Protein AF-A0A255QK86-F1 (afdb_monomer_lite)

Radius of gyration: 22.58 Å; chains: 1; bounding box: 48×20×56 Å

Foldseek 3Di:
DDDDDDPVVLVVLCVVVVHPPVVVVVVVVVVCVVPVVNVVVVVDDDDDPVSVVVVVVVVVVQVVCVVVVVDDDPVVVVVVVCVVVVHDPDD

pLDDT: mean 79.73, std 8.73, range [45.53, 90.62]

Structure (mmCIF, N/CA/C/O backbone):
data_AF-A0A255QK86-F1
#
_entry.id   AF-A0A255QK86-F1
#
loop_
_atom_site.group_PDB
_atom_site.id
_atom_site.type_symbol
_atom_site.label_atom_id
_atom_site.label_alt_id
_atom_site.label_comp_id
_atom_site.label_asym_id
_atom_site.label_entity_id
_atom_site.label_seq_id
_atom_site.pdbx_PDB_ins_code
_atom_site.Cartn_x
_atom_site.Cartn_y
_atom_site.Cartn_z
_atom_site.occupancy
_atom_site.B_iso_or_equiv
_atom_site.auth_seq_id
_atom_site.auth_comp_id
_atom_site.auth_asym_id
_atom_site.auth_atom_id
_atom_site.pdbx_PDB_model_num
ATOM 1 N N . MET A 1 1 ? -2.770 1.422 -28.562 1.00 45.53 1 MET A N 1
ATOM 2 C CA . MET A 1 1 ? -2.459 2.445 -27.544 1.00 45.53 1 MET A CA 1
ATOM 3 C C . MET A 1 1 ? -1.041 2.911 -27.827 1.00 45.53 1 MET A C 1
ATOM 5 O O . MET A 1 1 ? -0.157 2.073 -27.769 1.00 45.53 1 MET A O 1
ATOM 9 N N . ASN A 1 2 ? -0.834 4.161 -28.253 1.00 49.00 2 ASN A N 1
ATOM 10 C CA . ASN A 1 2 ? 0.510 4.711 -28.470 1.00 49.00 2 ASN A CA 1
ATOM 11 C C . ASN A 1 2 ? 0.829 5.596 -27.268 1.00 49.00 2 ASN A C 1
ATOM 13 O O . ASN A 1 2 ? 0.171 6.616 -27.079 1.00 49.00 2 ASN A O 1
ATOM 17 N N . ILE A 1 3 ? 1.772 5.167 -26.432 1.00 60.31 3 ILE A N 1
ATOM 18 C CA . ILE A 1 3 ? 2.333 6.005 -25.374 1.00 60.31 3 ILE A CA 1
ATOM 19 C C . ILE A 1 3 ? 3.613 6.598 -25.950 1.00 60.31 3 ILE A C 1
ATOM 21 O O . ILE A 1 3 ? 4.529 5.856 -26.299 1.00 60.31 3 ILE A O 1
ATOM 25 N N . GLU A 1 4 ? 3.673 7.920 -26.069 1.00 63.41 4 GLU A N 1
AT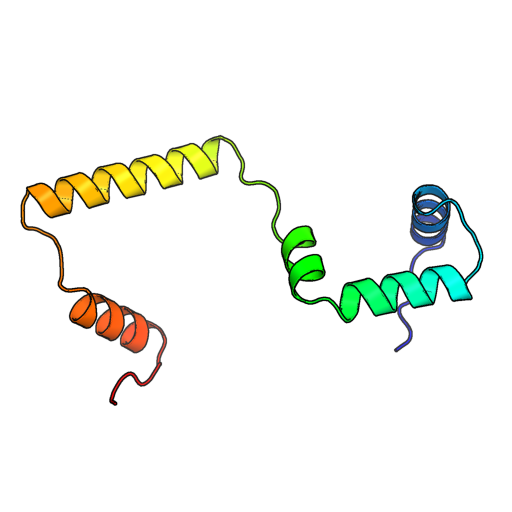OM 26 C CA . GLU A 1 4 ? 4.928 8.602 -26.368 1.00 63.41 4 GLU A CA 1
ATOM 27 C C . GLU A 1 4 ? 5.756 8.671 -25.085 1.00 63.41 4 GLU A C 1
ATOM 29 O O . GLU A 1 4 ? 5.363 9.300 -24.103 1.00 63.41 4 GLU A O 1
ATOM 34 N N . ILE A 1 5 ? 6.890 7.975 -25.082 1.00 75.06 5 ILE A N 1
ATOM 35 C CA . ILE A 1 5 ? 7.838 7.958 -23.971 1.00 75.06 5 ILE A CA 1
ATOM 36 C C . ILE A 1 5 ? 9.096 8.694 -24.430 1.00 75.06 5 ILE A C 1
ATOM 38 O O . ILE A 1 5 ? 9.527 8.534 -25.570 1.00 75.06 5 ILE A O 1
ATOM 42 N N . SER A 1 6 ? 9.696 9.505 -23.555 1.00 82.69 6 SER A N 1
ATOM 43 C CA . SER A 1 6 ? 10.940 10.206 -23.886 1.00 82.69 6 SER A CA 1
ATOM 44 C C . SER A 1 6 ? 12.077 9.228 -24.227 1.00 82.69 6 SER A C 1
ATOM 46 O O . SER A 1 6 ? 12.176 8.142 -23.645 1.00 82.69 6 SER A O 1
ATOM 48 N N . ASP A 1 7 ? 12.995 9.635 -25.107 1.00 82.31 7 ASP A N 1
ATOM 49 C CA . ASP A 1 7 ? 14.183 8.839 -25.463 1.00 82.31 7 ASP A CA 1
ATOM 50 C C . ASP A 1 7 ? 15.037 8.480 -24.236 1.00 82.31 7 ASP A C 1
ATOM 52 O O . ASP A 1 7 ? 15.635 7.405 -24.163 1.00 82.31 7 ASP A O 1
ATOM 56 N N . GLN A 1 8 ? 15.082 9.372 -23.242 1.00 81.69 8 GLN A N 1
ATOM 57 C CA . GLN A 1 8 ? 15.807 9.147 -21.995 1.00 81.69 8 GLN A CA 1
ATOM 58 C C . GLN A 1 8 ? 15.170 8.025 -21.169 1.00 81.69 8 GLN A C 1
ATOM 60 O O . GLN A 1 8 ? 15.876 7.151 -20.670 1.00 81.69 8 GLN A O 1
ATOM 65 N N . SER A 1 9 ? 13.844 8.026 -21.045 1.00 78.19 9 SER A N 1
ATOM 66 C CA . SER A 1 9 ? 13.101 6.974 -20.350 1.00 78.19 9 SER A CA 1
ATOM 67 C C . SER A 1 9 ? 13.236 5.630 -21.065 1.00 78.19 9 SER A C 1
ATOM 69 O O . SER A 1 9 ? 13.455 4.620 -20.403 1.00 78.19 9 SER A O 1
ATOM 71 N N . THR A 1 10 ? 13.191 5.624 -22.400 1.00 80.56 10 THR A N 1
ATOM 72 C CA . THR A 1 10 ? 13.379 4.412 -23.213 1.00 80.56 10 THR A CA 1
ATOM 73 C C . THR A 1 10 ? 14.742 3.779 -22.942 1.00 80.56 10 THR A C 1
ATOM 75 O O . THR A 1 10 ? 14.813 2.614 -22.561 1.00 80.56 10 THR A O 1
ATOM 78 N N . ARG A 1 11 ? 15.822 4.570 -22.989 1.00 81.81 11 ARG A N 1
ATOM 79 C CA . ARG A 1 11 ? 17.177 4.085 -22.671 1.00 81.81 11 ARG A CA 1
ATOM 80 C C . ARG A 1 11 ? 17.314 3.588 -21.233 1.00 81.81 11 ARG A C 1
ATOM 82 O O . ARG A 1 11 ? 18.040 2.628 -20.982 1.00 81.81 11 ARG A O 1
ATOM 89 N N . SER A 1 12 ? 16.643 4.231 -20.277 1.00 79.06 12 SER A N 1
ATOM 90 C CA . SER A 1 12 ? 16.625 3.770 -18.884 1.00 79.06 12 SER A CA 1
ATOM 91 C C . SER A 1 12 ? 15.920 2.420 -18.738 1.00 79.06 12 SER A C 1
ATOM 93 O O . SER A 1 12 ? 16.421 1.558 -18.018 1.00 79.06 12 SER A O 1
ATOM 95 N N . ILE A 1 13 ? 14.806 2.215 -19.446 1.00 81.75 13 ILE A N 1
ATOM 96 C CA . ILE A 1 13 ? 14.067 0.947 -19.467 1.00 81.75 13 ILE A CA 1
ATOM 97 C C . ILE A 1 13 ? 14.915 -0.150 -20.117 1.00 81.75 13 ILE A C 1
ATOM 99 O O . ILE A 1 13 ? 15.101 -1.204 -19.518 1.00 81.75 13 ILE A O 1
ATOM 103 N N . GLU A 1 14 ? 15.496 0.109 -21.289 1.00 84.50 14 GLU A N 1
ATOM 104 C CA . GLU A 1 14 ? 16.377 -0.839 -21.986 1.00 84.50 14 GLU A CA 1
ATOM 105 C C . GLU A 1 14 ? 17.562 -1.264 -21.110 1.00 84.50 14 GLU A C 1
ATOM 107 O O . GLU A 1 14 ? 17.897 -2.447 -21.014 1.00 84.50 14 GLU A O 1
ATOM 112 N N . LYS A 1 15 ? 18.170 -0.302 -20.405 1.00 85.62 15 LYS A N 1
ATOM 113 C CA . LYS A 1 15 ? 19.271 -0.560 -19.473 1.00 85.62 15 LYS A CA 1
ATOM 114 C C . LYS A 1 15 ? 18.830 -1.382 -18.260 1.00 85.62 15 LYS A C 1
ATOM 116 O O . LYS A 1 15 ? 19.582 -2.252 -17.832 1.00 85.62 15 LYS A O 1
ATOM 121 N N . ALA A 1 16 ? 17.651 -1.107 -17.704 1.00 80.88 16 ALA A N 1
ATOM 122 C CA . ALA A 1 16 ? 17.115 -1.839 -16.557 1.00 80.88 16 ALA A CA 1
ATOM 123 C C . ALA A 1 16 ? 16.707 -3.275 -16.924 1.00 80.88 16 ALA A C 1
ATOM 125 O O . ALA A 1 16 ? 16.942 -4.199 -16.151 1.00 80.88 16 ALA A O 1
ATOM 126 N N . LEU A 1 17 ? 16.137 -3.466 -18.116 1.00 83.50 17 LEU A N 1
ATOM 127 C CA . LEU A 1 17 ? 15.719 -4.773 -18.626 1.00 83.50 17 LEU A CA 1
ATOM 128 C C . LEU A 1 17 ? 16.880 -5.579 -19.230 1.00 83.50 17 LEU A C 1
ATOM 130 O O . LEU A 1 17 ? 16.745 -6.783 -19.437 1.00 83.50 17 LEU A O 1
ATOM 134 N N . GLY A 1 18 ? 18.011 -4.931 -19.527 1.00 87.06 18 GLY A N 1
ATOM 135 C CA . GLY A 1 18 ? 19.178 -5.562 -20.144 1.00 87.06 18 GLY A CA 1
ATOM 136 C C . GLY A 1 18 ? 18.952 -5.980 -21.601 1.00 87.06 18 GLY A C 1
ATOM 137 O O . GLY A 1 18 ? 19.681 -6.827 -22.113 1.00 87.06 18 GLY A O 1
ATOM 138 N N . THR A 1 19 ? 17.942 -5.416 -22.267 1.00 85.44 19 THR A N 1
ATOM 139 C CA . THR A 1 19 ? 17.587 -5.727 -23.655 1.00 85.44 19 THR A CA 1
ATOM 140 C C . THR A 1 19 ? 17.050 -4.494 -24.372 1.00 85.44 19 THR A C 1
ATOM 142 O O . THR A 1 19 ? 16.414 -3.639 -23.761 1.00 85.44 19 THR A O 1
ATOM 145 N N . THR A 1 20 ? 17.290 -4.428 -25.680 1.00 87.25 20 THR A N 1
ATOM 146 C CA . THR A 1 20 ? 16.711 -3.435 -26.597 1.00 87.25 20 THR A CA 1
ATOM 147 C C . THR A 1 20 ? 15.699 -4.065 -27.557 1.00 87.25 20 THR A C 1
ATOM 149 O O . THR A 1 20 ? 15.210 -3.387 -28.456 1.00 87.25 20 THR A O 1
ATOM 152 N N . ASP A 1 21 ? 15.391 -5.362 -27.405 1.00 88.12 21 ASP A N 1
ATOM 153 C CA . ASP A 1 21 ? 14.419 -6.062 -28.250 1.00 88.12 21 ASP A CA 1
ATOM 154 C C . ASP A 1 21 ? 12.990 -5.585 -27.923 1.00 88.12 21 ASP A C 1
ATOM 156 O O . ASP A 1 21 ? 12.471 -5.904 -26.843 1.00 88.12 21 ASP A O 1
ATOM 160 N N . PRO A 1 22 ? 12.313 -4.875 -28.848 1.00 80.75 22 PRO A N 1
ATOM 161 C CA . PRO A 1 22 ? 10.977 -4.344 -28.607 1.00 80.75 22 PRO A CA 1
ATOM 162 C C . PRO A 1 22 ? 9.948 -5.438 -28.310 1.00 80.75 22 PRO A C 1
ATOM 164 O O . PRO A 1 22 ? 9.040 -5.219 -27.514 1.00 80.75 22 PRO A O 1
ATOM 167 N N . VAL A 1 23 ? 10.095 -6.632 -28.896 1.00 83.75 23 VAL A N 1
ATOM 168 C CA . VAL A 1 23 ? 9.157 -7.748 -28.693 1.00 83.75 23 VAL A CA 1
ATOM 169 C C . VAL A 1 23 ? 9.253 -8.275 -27.264 1.00 83.75 23 VAL A C 1
ATOM 171 O O . VAL A 1 23 ? 8.235 -8.593 -26.646 1.00 83.75 23 VAL A O 1
ATOM 174 N N . VAL A 1 24 ? 10.467 -8.354 -26.719 1.00 82.81 24 VAL A N 1
ATOM 175 C CA . VAL A 1 24 ? 10.696 -8.784 -25.332 1.00 82.81 24 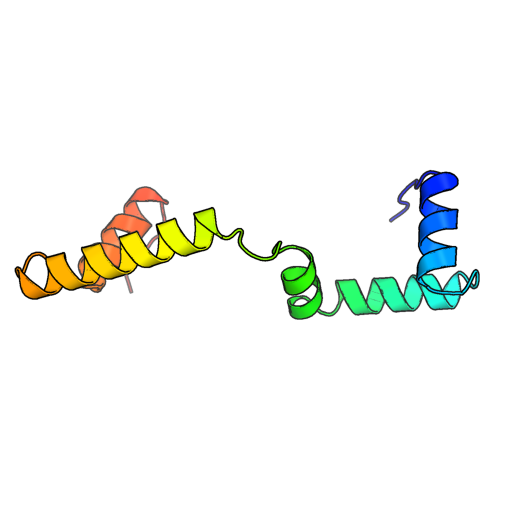VAL A CA 1
ATOM 176 C C . VAL A 1 24 ? 10.157 -7.742 -24.357 1.00 82.81 24 VAL A C 1
ATOM 178 O O . VAL A 1 24 ? 9.459 -8.101 -23.408 1.00 82.81 24 VAL A O 1
ATOM 181 N N . ILE A 1 25 ? 10.423 -6.462 -24.622 1.00 81.25 25 ILE A N 1
ATOM 182 C CA . ILE A 1 25 ? 9.930 -5.346 -23.810 1.00 81.25 25 ILE A CA 1
ATOM 183 C C . ILE A 1 25 ? 8.395 -5.335 -23.799 1.00 81.25 25 ILE A C 1
ATOM 185 O O . ILE A 1 25 ? 7.795 -5.329 -22.724 1.00 81.25 25 ILE A O 1
ATOM 189 N N . SER A 1 26 ? 7.740 -5.425 -24.962 1.00 81.88 26 SER A N 1
ATOM 190 C CA . SER A 1 26 ? 6.275 -5.475 -25.048 1.00 81.88 26 SER A CA 1
ATOM 191 C C . SER A 1 26 ? 5.682 -6.663 -24.291 1.00 81.88 26 SER A C 1
ATOM 193 O O . SER A 1 26 ? 4.735 -6.473 -23.535 1.00 81.88 26 SER A O 1
ATOM 195 N N . ARG A 1 27 ? 6.267 -7.864 -24.401 1.00 82.19 27 ARG A N 1
ATOM 196 C CA . ARG A 1 27 ? 5.797 -9.047 -23.653 1.00 82.19 27 ARG A CA 1
ATOM 197 C C . ARG A 1 27 ? 5.933 -8.894 -22.138 1.00 82.19 27 ARG A C 1
ATOM 199 O O . ARG A 1 27 ? 5.093 -9.402 -21.399 1.00 82.19 27 ARG A O 1
ATOM 206 N N . LEU A 1 28 ? 6.985 -8.225 -21.663 1.00 78.38 28 LEU A N 1
ATOM 207 C CA . LEU A 1 28 ? 7.156 -7.930 -20.239 1.00 78.38 28 LEU A CA 1
ATOM 208 C C . LEU A 1 28 ? 6.076 -6.967 -19.743 1.00 78.38 28 LEU A C 1
ATOM 210 O O . LEU A 1 28 ? 5.459 -7.236 -18.715 1.00 78.38 28 LEU A O 1
ATOM 214 N N . PHE A 1 29 ? 5.800 -5.900 -20.494 1.00 78.81 29 PHE A N 1
ATOM 215 C CA . PHE A 1 29 ? 4.712 -4.978 -20.166 1.00 78.81 29 PHE A CA 1
ATOM 216 C C . PHE A 1 29 ? 3.344 -5.660 -20.210 1.00 78.81 29 PHE A C 1
ATOM 218 O O . PHE A 1 29 ? 2.562 -5.490 -19.282 1.00 78.81 29 PHE A O 1
ATOM 225 N N . GLU A 1 30 ? 3.066 -6.476 -21.227 1.00 81.31 30 GLU A N 1
ATOM 226 C CA . GLU A 1 30 ? 1.827 -7.259 -21.302 1.00 81.31 30 GLU A CA 1
ATOM 227 C C . GLU A 1 30 ? 1.671 -8.175 -20.090 1.00 81.31 30 GLU A C 1
ATOM 229 O O . GLU A 1 30 ? 0.596 -8.222 -19.500 1.00 81.31 30 GLU A O 1
ATOM 234 N N . ARG A 1 31 ? 2.752 -8.841 -19.663 1.00 78.94 31 ARG A N 1
ATOM 235 C CA . ARG A 1 31 ? 2.737 -9.684 -18.466 1.00 78.94 31 ARG A CA 1
ATOM 236 C C . ARG A 1 31 ? 2.447 -8.879 -17.199 1.00 78.94 31 ARG A C 1
ATOM 238 O O . ARG A 1 31 ? 1.597 -9.298 -16.422 1.00 78.94 31 ARG A O 1
ATOM 245 N N . ILE A 1 32 ? 3.114 -7.740 -17.010 1.00 75.44 32 ILE A N 1
ATOM 246 C CA . ILE A 1 32 ? 2.921 -6.862 -15.844 1.00 75.44 32 ILE A CA 1
ATOM 247 C C . ILE A 1 32 ? 1.495 -6.301 -15.805 1.00 75.44 32 ILE A C 1
ATOM 249 O O . ILE A 1 32 ? 0.882 -6.264 -14.747 1.00 75.44 32 ILE A O 1
ATOM 253 N N . VAL A 1 33 ? 0.944 -5.905 -16.954 1.00 76.12 33 VAL A N 1
ATOM 254 C CA . VAL A 1 33 ? -0.427 -5.380 -17.047 1.00 76.12 33 VAL A CA 1
ATOM 255 C C . VAL A 1 33 ? -1.472 -6.488 -16.881 1.00 76.12 33 VAL A C 1
ATOM 257 O O . VAL A 1 33 ? -2.548 -6.235 -16.348 1.00 76.12 33 VAL A O 1
ATOM 260 N N . SER A 1 34 ? -1.172 -7.714 -17.319 1.00 79.38 34 SER A N 1
ATOM 261 C CA . SER A 1 34 ? -2.067 -8.868 -17.152 1.00 79.38 34 SER A CA 1
ATOM 262 C C . SER A 1 34 ? -2.098 -9.426 -15.728 1.00 79.38 34 SER A C 1
ATOM 264 O O . SER A 1 34 ? -3.028 -10.150 -15.378 1.00 79.38 34 SER A O 1
ATOM 266 N N . ASP A 1 35 ? -1.088 -9.103 -14.920 1.00 80.75 35 ASP A N 1
ATOM 267 C CA . ASP A 1 35 ? -0.954 -9.549 -13.539 1.00 80.75 35 ASP A CA 1
ATOM 268 C C . ASP A 1 35 ? -1.290 -8.389 -12.596 1.00 80.75 35 ASP A C 1
ATOM 270 O O . ASP A 1 35 ? -0.438 -7.606 -12.178 1.00 80.75 35 ASP A O 1
ATOM 274 N N . GLU A 1 36 ? -2.581 -8.260 -12.294 1.00 70.06 36 GLU A N 1
ATOM 275 C CA . GLU A 1 36 ? -3.110 -7.183 -11.456 1.00 70.06 36 GLU A CA 1
ATOM 276 C C . GLU A 1 36 ? -2.485 -7.176 -10.051 1.00 70.06 36 GLU A C 1
ATOM 278 O O . GLU A 1 36 ? -2.253 -6.104 -9.493 1.00 70.06 36 GLU A O 1
ATOM 283 N N . GLN A 1 37 ? -2.142 -8.346 -9.497 1.00 70.44 37 GLN A N 1
ATOM 284 C CA . GLN A 1 37 ? -1.462 -8.442 -8.201 1.00 70.44 37 GLN A CA 1
ATOM 285 C C . GLN A 1 37 ? -0.039 -7.891 -8.271 1.00 70.44 37 GLN A C 1
ATOM 287 O O . GLN A 1 37 ? 0.378 -7.141 -7.387 1.00 70.44 37 GLN A O 1
ATOM 292 N N . LEU A 1 38 ? 0.694 -8.225 -9.332 1.00 70.88 38 LEU A N 1
ATOM 293 C CA . LEU A 1 38 ? 2.028 -7.687 -9.563 1.00 70.88 38 LEU A CA 1
ATOM 294 C C . LEU A 1 38 ? 1.979 -6.165 -9.755 1.00 70.88 38 LEU A C 1
ATOM 296 O O . LEU A 1 38 ? 2.763 -5.442 -9.141 1.00 70.88 38 LEU A O 1
ATOM 300 N N . LEU A 1 39 ? 1.024 -5.664 -10.540 1.00 69.31 39 LEU A N 1
ATOM 301 C CA . LEU A 1 39 ? 0.832 -4.229 -10.751 1.00 69.31 39 LEU A CA 1
ATOM 302 C C . LEU A 1 39 ? 0.518 -3.503 -9.435 1.00 69.31 39 LEU A C 1
ATOM 304 O O . LEU A 1 39 ? 1.120 -2.472 -9.146 1.00 69.31 39 LEU A O 1
ATOM 308 N N . GLN A 1 40 ? -0.365 -4.067 -8.606 1.00 68.56 40 GLN A N 1
ATOM 309 C CA . GLN A 1 40 ? -0.663 -3.533 -7.275 1.00 68.56 40 GLN A CA 1
ATOM 310 C C . GLN A 1 40 ? 0.574 -3.536 -6.371 1.00 68.56 40 GLN A C 1
ATOM 312 O O . GLN A 1 40 ? 0.823 -2.540 -5.701 1.00 68.56 40 GLN A O 1
ATOM 317 N N . SER A 1 41 ? 1.392 -4.592 -6.401 1.00 69.25 41 SER A N 1
ATOM 318 C CA . SER A 1 41 ? 2.631 -4.645 -5.610 1.00 69.25 41 SER A CA 1
ATOM 319 C C . SER A 1 41 ? 3.673 -3.602 -6.026 1.00 69.25 41 SER A C 1
ATOM 321 O O . SER A 1 41 ? 4.471 -3.188 -5.197 1.00 69.25 41 SER A O 1
ATOM 323 N N . TYR A 1 42 ? 3.653 -3.149 -7.285 1.00 67.12 42 TYR A N 1
ATOM 324 C CA . TYR A 1 42 ? 4.515 -2.063 -7.762 1.00 67.12 42 TYR A CA 1
ATOM 325 C C . TYR A 1 42 ? 3.939 -0.664 -7.509 1.00 67.12 42 TYR A C 1
ATOM 327 O O . TYR A 1 42 ? 4.691 0.307 -7.519 1.00 67.12 42 TYR A O 1
ATOM 335 N N . LEU A 1 43 ? 2.619 -0.547 -7.338 1.00 66.31 43 LEU A N 1
ATOM 336 C CA . LEU A 1 43 ? 1.938 0.723 -7.061 1.00 66.31 43 LEU A CA 1
ATOM 337 C C . LEU A 1 43 ? 1.903 1.067 -5.570 1.00 66.31 43 LEU A C 1
ATOM 339 O O . LEU A 1 43 ? 1.731 2.233 -5.223 1.00 66.31 43 LEU A O 1
ATOM 343 N N . VAL A 1 44 ? 2.029 0.068 -4.698 1.00 68.88 44 VAL A N 1
ATOM 344 C CA . VAL A 1 44 ? 2.129 0.272 -3.254 1.00 68.88 44 VAL A CA 1
ATOM 345 C C . VAL A 1 44 ? 3.599 0.503 -2.923 1.00 68.88 44 VAL A C 1
ATOM 347 O O . VAL A 1 44 ? 4.403 -0.423 -2.972 1.00 68.88 44 VAL A O 1
ATOM 350 N N . GLU A 1 45 ? 3.952 1.752 -2.625 1.00 69.44 45 GLU A N 1
ATOM 351 C CA . GLU A 1 45 ? 5.246 2.067 -2.019 1.00 69.44 45 GLU A CA 1
ATOM 352 C C . GLU A 1 45 ? 5.368 1.327 -0.680 1.00 69.44 45 GLU A C 1
ATOM 354 O O . GLU A 1 45 ? 4.378 1.177 0.045 1.00 69.44 45 GLU A O 1
ATOM 359 N N . ASP A 1 46 ? 6.574 0.852 -0.352 1.00 77.19 46 ASP A N 1
ATOM 360 C CA . ASP A 1 46 ? 6.829 0.307 0.979 1.00 77.19 46 ASP A CA 1
ATOM 361 C C . ASP A 1 46 ? 6.458 1.378 2.019 1.00 77.19 46 ASP A C 1
ATOM 363 O O . ASP A 1 46 ? 6.901 2.525 1.892 1.00 77.19 46 ASP A O 1
ATOM 367 N N . PRO A 1 47 ? 5.648 1.041 3.040 1.00 76.12 47 PRO A N 1
ATOM 368 C CA . PRO A 1 47 ? 5.219 2.019 4.023 1.00 76.12 47 PRO A CA 1
ATOM 369 C C . PRO A 1 47 ? 6.437 2.572 4.760 1.00 76.12 47 PRO A C 1
ATOM 371 O O . PRO A 1 47 ? 7.329 1.833 5.187 1.00 76.12 47 PRO A O 1
ATOM 374 N N . THR A 1 48 ? 6.460 3.884 4.939 1.00 85.44 48 THR A N 1
ATOM 375 C CA . THR A 1 48 ? 7.504 4.559 5.706 1.00 85.44 48 THR A CA 1
ATOM 376 C C . THR A 1 48 ? 7.429 4.180 7.189 1.00 85.44 48 THR A C 1
ATOM 378 O O . THR A 1 48 ? 6.371 3.820 7.715 1.00 85.44 48 THR A O 1
ATOM 381 N N . ASP A 1 49 ? 8.545 4.320 7.912 1.00 86.44 49 ASP A N 1
ATOM 382 C CA . ASP A 1 49 ? 8.588 4.093 9.365 1.00 86.44 49 ASP A CA 1
ATOM 383 C C . ASP A 1 49 ? 7.536 4.920 10.123 1.00 86.44 49 ASP A C 1
ATOM 385 O O . ASP A 1 49 ? 6.988 4.471 11.132 1.00 86.44 49 ASP A O 1
ATOM 389 N N . ASP A 1 50 ? 7.251 6.134 9.650 1.00 86.56 50 ASP A N 1
ATOM 390 C CA . ASP A 1 50 ? 6.268 7.019 10.268 1.00 86.56 50 ASP A CA 1
ATOM 391 C C . ASP A 1 50 ? 4.829 6.540 10.005 1.00 86.56 50 ASP A C 1
ATOM 393 O O . ASP A 1 50 ? 4.015 6.534 10.934 1.00 86.56 50 ASP A O 1
ATOM 397 N N . GLU A 1 51 ? 4.525 6.050 8.797 1.00 77.06 51 GLU A N 1
ATOM 398 C CA . GLU A 1 51 ? 3.233 5.422 8.474 1.00 77.06 51 GLU A CA 1
ATOM 399 C C . GLU A 1 51 ? 3.011 4.138 9.279 1.00 77.06 51 GLU A C 1
ATOM 401 O O . GLU A 1 51 ? 1.917 3.916 9.810 1.00 77.06 51 GLU A O 1
ATOM 406 N N . LEU A 1 52 ? 4.059 3.326 9.455 1.00 84.50 52 LEU A N 1
ATOM 407 C CA . LEU A 1 52 ? 4.014 2.133 10.301 1.00 84.50 52 LEU A CA 1
ATOM 408 C C . LEU A 1 52 ? 3.752 2.492 11.768 1.00 84.50 52 LEU A C 1
ATOM 410 O O . LEU A 1 52 ? 2.870 1.902 12.395 1.00 84.50 52 LEU A O 1
ATOM 414 N N . ARG A 1 53 ? 4.457 3.489 12.323 1.00 89.38 53 ARG A N 1
ATOM 415 C CA . ARG A 1 53 ? 4.215 3.958 13.702 1.00 89.38 53 ARG A CA 1
ATOM 416 C C . ARG A 1 53 ? 2.800 4.497 13.881 1.00 89.38 53 ARG A C 1
ATOM 418 O O . ARG A 1 53 ? 2.172 4.217 14.902 1.00 89.38 53 ARG A O 1
ATOM 425 N N . GLN A 1 54 ? 2.291 5.255 12.912 1.00 88.31 54 GLN A N 1
ATOM 426 C CA . GLN A 1 54 ? 0.926 5.772 12.959 1.00 88.31 54 GLN A CA 1
ATOM 427 C C . GLN A 1 54 ? -0.102 4.636 12.914 1.00 88.31 54 GLN A C 1
ATOM 429 O O . GLN A 1 54 ? -1.059 4.653 13.690 1.00 88.31 54 GLN A O 1
ATOM 434 N N . SER A 1 55 ? 0.111 3.640 12.052 1.00 86.88 55 SER A N 1
ATOM 435 C CA . SER A 1 55 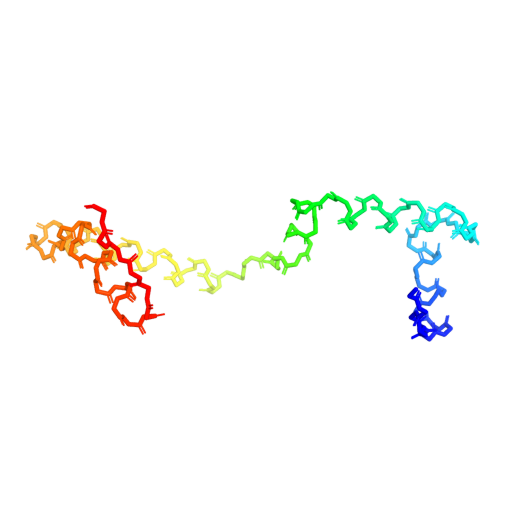? -0.747 2.458 11.951 1.00 86.88 55 SER A CA 1
ATOM 436 C C . SER A 1 55 ? -0.769 1.662 13.261 1.00 86.88 55 SER A C 1
ATOM 438 O O . SER A 1 55 ? -1.844 1.368 13.784 1.00 86.88 55 SER A O 1
ATOM 440 N N . LEU A 1 56 ? 0.400 1.412 13.863 1.00 89.75 56 LEU A N 1
ATOM 441 C CA . LEU A 1 56 ? 0.505 0.745 15.166 1.00 89.75 56 LEU A CA 1
ATOM 442 C C . LEU A 1 56 ? -0.230 1.522 16.265 1.00 89.75 56 LEU A C 1
ATOM 444 O O . LEU A 1 56 ? -1.039 0.943 16.985 1.00 89.75 56 LEU A O 1
ATOM 448 N N . ALA A 1 57 ? -0.051 2.843 16.332 1.00 90.44 57 ALA A N 1
ATOM 449 C CA . ALA A 1 57 ? -0.750 3.679 17.307 1.00 90.44 57 ALA A CA 1
ATOM 450 C C . ALA A 1 57 ? -2.283 3.663 17.127 1.00 90.44 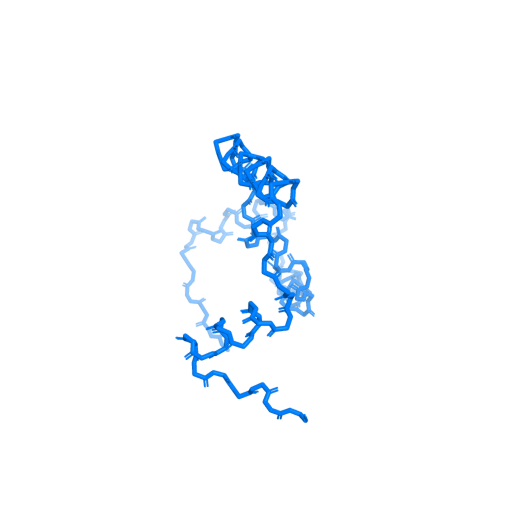57 ALA A C 1
ATOM 452 O O . ALA A 1 57 ? -3.026 3.813 18.101 1.00 90.44 57 ALA A O 1
ATOM 453 N N . MET A 1 58 ? -2.777 3.493 15.895 1.00 88.94 58 MET A N 1
ATOM 454 C CA . MET A 1 58 ? -4.208 3.307 15.632 1.00 88.94 58 MET A CA 1
ATOM 455 C C . MET A 1 58 ? -4.705 1.948 16.136 1.00 88.94 58 MET A C 1
ATOM 457 O O . MET A 1 58 ? -5.775 1.890 16.741 1.00 88.94 58 MET A O 1
ATOM 461 N N . CYS A 1 59 ? -3.932 0.880 15.932 1.00 87.19 59 CYS A N 1
ATOM 462 C CA . CYS A 1 59 ? -4.251 -0.456 16.438 1.00 87.19 59 CYS A CA 1
ATOM 463 C C . CYS A 1 59 ? -4.267 -0.503 17.973 1.00 87.19 59 CYS A C 1
ATOM 465 O O . CYS A 1 59 ? -5.202 -1.056 18.557 1.00 87.19 59 CYS A O 1
ATOM 467 N N . ASP A 1 60 ? -3.284 0.122 18.623 1.00 90.62 60 ASP A N 1
ATOM 468 C CA . ASP A 1 60 ? -3.203 0.194 20.086 1.00 90.62 60 ASP A CA 1
ATOM 469 C C . ASP A 1 60 ? -4.407 0.944 20.665 1.00 90.62 60 ASP A C 1
ATOM 471 O O . ASP A 1 60 ? -5.066 0.467 21.589 1.00 90.62 60 ASP A O 1
ATOM 475 N N . ARG A 1 61 ? -4.764 2.087 20.062 1.00 89.19 61 ARG A N 1
ATOM 476 C CA . ARG A 1 61 ? -5.954 2.849 20.457 1.00 89.19 61 ARG A CA 1
ATOM 477 C C . ARG A 1 61 ? -7.235 2.041 20.270 1.00 89.19 61 ARG A C 1
ATOM 479 O O . ARG A 1 61 ? -8.078 2.045 21.160 1.00 89.19 61 ARG A O 1
ATOM 486 N N . GLY A 1 62 ? -7.374 1.346 19.142 1.00 85.19 62 GLY A N 1
ATOM 487 C CA . GLY A 1 62 ? -8.527 0.485 18.882 1.00 85.19 62 GLY A CA 1
ATOM 488 C C . GLY A 1 62 ? -8.652 -0.631 19.920 1.00 85.19 62 GLY A C 1
ATOM 489 O O . GLY A 1 62 ? -9.740 -0.868 20.438 1.00 85.19 62 GLY A O 1
ATOM 490 N N . SER A 1 63 ? -7.531 -1.257 20.283 1.00 87.00 63 SER A N 1
ATOM 491 C CA . SER A 1 63 ? -7.483 -2.294 21.321 1.00 87.00 63 SER A CA 1
ATOM 492 C C . SER A 1 63 ? -7.919 -1.745 22.680 1.00 87.00 63 SER A C 1
ATOM 494 O O . SER A 1 63 ? -8.771 -2.336 23.341 1.00 87.00 63 SER A O 1
ATOM 496 N N . GLN A 1 64 ? -7.423 -0.564 23.055 1.00 88.75 64 GLN A N 1
ATOM 497 C CA . GLN A 1 64 ? -7.814 0.099 24.297 1.00 88.75 64 GLN A CA 1
ATOM 498 C C . GLN A 1 64 ? -9.305 0.485 24.308 1.00 88.75 64 GLN A C 1
ATOM 500 O O . GLN A 1 64 ? -10.001 0.260 25.295 1.00 88.75 64 GLN A O 1
ATOM 505 N N . GLU A 1 65 ? -9.836 1.021 23.206 1.00 86.25 65 GLU A N 1
ATOM 506 C CA . GLU A 1 65 ? -11.265 1.339 23.082 1.00 86.25 65 GLU A CA 1
ATOM 507 C C . GLU A 1 65 ? -12.146 0.083 23.185 1.00 86.25 65 GLU A C 1
ATOM 509 O O . GLU A 1 65 ? -13.247 0.146 23.740 1.00 86.25 65 GLU A O 1
ATOM 514 N N . MET A 1 66 ? -11.665 -1.068 22.702 1.00 84.75 66 MET A N 1
ATOM 515 C CA . MET A 1 66 ? -12.349 -2.349 22.883 1.00 84.75 66 MET A CA 1
ATOM 516 C C . MET A 1 66 ? -12.362 -2.805 24.343 1.00 84.75 66 MET A C 1
ATOM 518 O O . MET A 1 66 ? -13.422 -3.193 24.837 1.00 84.75 66 MET A O 1
ATOM 522 N N . GLU A 1 67 ? -11.228 -2.724 25.041 1.00 86.69 67 GLU A N 1
ATOM 523 C CA . GLU A 1 67 ? -11.128 -3.059 26.470 1.00 86.69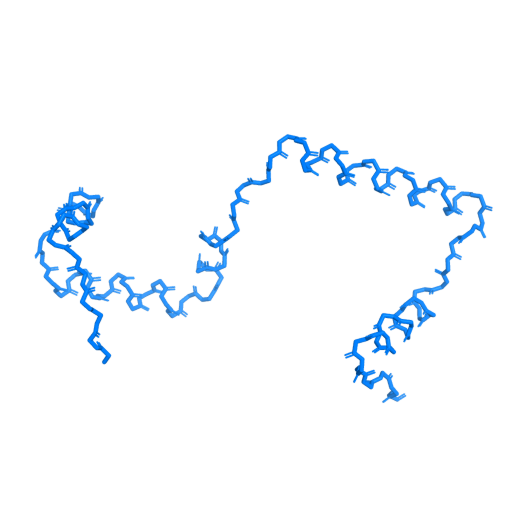 67 GLU A CA 1
ATOM 524 C C . GLU A 1 67 ? -12.014 -2.156 27.341 1.00 86.69 67 GLU A C 1
ATOM 526 O O . GLU A 1 67 ? -12.644 -2.620 28.291 1.00 86.69 67 GLU A O 1
ATOM 531 N N . GLU A 1 68 ? -12.138 -0.879 26.977 1.00 89.62 68 GLU A N 1
ATOM 532 C CA . GLU A 1 68 ? -13.014 0.095 27.637 1.00 89.62 68 GLU A CA 1
ATOM 533 C C . GLU A 1 68 ? -14.506 -0.081 27.281 1.00 89.62 68 GLU A C 1
ATOM 535 O O . GLU A 1 68 ? -15.349 0.695 27.741 1.00 89.62 68 GLU A O 1
ATOM 540 N N . GLY A 1 69 ? -14.856 -1.075 26.455 1.00 84.25 69 GLY A N 1
ATOM 541 C CA . GLY A 1 69 ? -16.232 -1.351 26.032 1.00 84.25 69 GLY A CA 1
ATOM 542 C C . GLY A 1 69 ? -16.810 -0.311 25.066 1.00 84.25 69 GLY A C 1
ATOM 543 O O . GLY A 1 69 ? -18.024 -0.262 24.870 1.00 84.25 69 GLY A O 1
ATOM 544 N N . LYS A 1 70 ? -15.961 0.525 24.457 1.00 82.06 70 LYS A N 1
ATOM 545 C CA . LYS A 1 70 ? -16.339 1.546 23.463 1.00 82.06 70 LYS A CA 1
ATOM 546 C C . LYS A 1 70 ? -16.375 0.998 22.033 1.00 82.06 70 LYS A C 1
ATOM 548 O O . LYS A 1 70 ? -16.695 1.743 21.105 1.00 82.06 70 LYS A O 1
ATOM 553 N N . ALA A 1 71 ? -16.069 -0.289 21.851 1.00 79.94 71 ALA A N 1
ATOM 554 C CA . ALA A 1 71 ? -16.155 -0.969 20.567 1.00 79.94 71 ALA A CA 1
ATOM 555 C C . ALA A 1 71 ? -17.565 -0.860 19.979 1.00 79.94 71 ALA A C 1
ATOM 557 O O . ALA A 1 71 ? -18.546 -1.273 20.599 1.00 79.94 71 ALA A O 1
ATOM 558 N N . GLN A 1 72 ? -17.666 -0.349 18.755 1.00 78.81 72 GLN A N 1
ATOM 559 C CA . GLN A 1 72 ? -18.905 -0.458 17.993 1.00 78.81 72 GLN A CA 1
ATOM 560 C C . GLN A 1 72 ? -19.003 -1.845 17.350 1.00 78.81 72 GLN A C 1
ATOM 562 O O . GLN A 1 72 ? -17.994 -2.364 16.864 1.00 78.81 72 GLN A O 1
ATOM 567 N N . PRO A 1 73 ? -20.206 -2.441 17.292 1.00 81.94 73 PRO A N 1
ATOM 568 C CA . PRO A 1 73 ? -20.441 -3.635 16.493 1.00 81.94 73 PRO A CA 1
ATOM 569 C C . PRO A 1 73 ? -20.017 -3.411 15.037 1.00 81.94 73 PRO A C 1
ATOM 571 O O . PRO A 1 73 ? -20.311 -2.367 14.448 1.00 81.94 73 PRO A O 1
ATOM 574 N N . ALA A 1 74 ? -19.357 -4.407 14.441 1.00 78.88 74 ALA A N 1
ATOM 575 C CA . ALA A 1 74 ? -18.850 -4.326 13.070 1.00 78.88 74 ALA A CA 1
ATOM 576 C C . ALA A 1 74 ? -19.952 -3.962 12.058 1.00 78.88 74 ALA A C 1
ATOM 578 O O . ALA A 1 74 ? -19.728 -3.145 11.167 1.00 78.88 74 ALA A O 1
ATOM 579 N N . ASP A 1 75 ? -21.164 -4.486 12.250 1.00 80.44 75 ASP A N 1
ATOM 580 C CA . ASP A 1 75 ? -22.320 -4.202 11.395 1.00 80.44 75 ASP A CA 1
ATOM 581 C C . ASP A 1 75 ? -22.729 -2.719 11.421 1.00 80.44 75 ASP A C 1
ATOM 583 O O . ASP A 1 75 ? -23.087 -2.145 10.389 1.00 80.44 75 ASP A O 1
ATOM 587 N N . GLU A 1 76 ? -22.641 -2.058 12.580 1.00 80.06 76 GLU A N 1
ATOM 588 C CA . GLU A 1 76 ? -22.922 -0.623 12.695 1.00 80.06 76 GLU A CA 1
ATOM 589 C C . GLU A 1 76 ? -21.829 0.221 12.034 1.00 80.06 76 GLU A C 1
ATOM 591 O O . GLU A 1 76 ? -22.133 1.206 11.352 1.00 80.06 76 GLU A O 1
ATOM 596 N N . ALA A 1 77 ? -20.564 -0.173 12.192 1.00 80.31 77 ALA A N 1
ATOM 597 C CA . ALA A 1 77 ? -19.440 0.493 11.543 1.00 80.31 77 ALA A CA 1
ATOM 598 C C . ALA A 1 77 ? -19.539 0.391 10.010 1.00 80.31 77 ALA A C 1
ATOM 600 O O . ALA A 1 77 ? -19.398 1.399 9.313 1.00 80.31 77 ALA A O 1
ATOM 601 N N . LEU A 1 78 ? -19.869 -0.795 9.487 1.00 82.06 78 LEU A N 1
ATOM 602 C CA . LEU A 1 78 ? -20.057 -1.041 8.055 1.00 82.06 78 LEU A CA 1
ATOM 603 C C . LEU A 1 78 ? -21.195 -0.198 7.472 1.00 82.06 78 LEU A C 1
ATOM 605 O O . LEU A 1 78 ? -21.015 0.437 6.431 1.00 82.06 78 LEU A O 1
ATOM 609 N N . ARG A 1 79 ? -22.339 -0.112 8.166 1.00 83.56 79 ARG A N 1
ATOM 610 C CA . ARG A 1 79 ? -23.457 0.750 7.744 1.00 83.56 79 ARG A CA 1
ATOM 611 C C . ARG A 1 79 ? -23.070 2.229 7.715 1.00 83.56 79 ARG A C 1
ATOM 613 O O . ARG A 1 79 ? -23.411 2.916 6.755 1.00 83.56 79 ARG A O 1
ATOM 620 N N . LYS A 1 80 ? -22.329 2.722 8.715 1.00 83.12 80 LYS A N 1
ATOM 621 C CA . LYS A 1 80 ? -21.853 4.120 8.746 1.00 83.12 80 LYS A CA 1
ATOM 622 C C . LYS A 1 80 ? -20.884 4.431 7.609 1.00 83.12 80 LYS A C 1
ATOM 624 O O . LYS A 1 80 ? -21.013 5.475 6.970 1.00 83.12 80 LYS A O 1
ATOM 629 N N . ILE A 1 81 ? -19.927 3.538 7.349 1.00 83.75 81 ILE A N 1
ATOM 630 C CA . ILE A 1 81 ? -18.970 3.683 6.243 1.00 83.75 81 ILE A CA 1
ATOM 631 C C . ILE A 1 81 ? -19.732 3.736 4.922 1.00 83.75 81 ILE A C 1
ATOM 633 O O . ILE A 1 81 ? -19.555 4.659 4.131 1.00 83.75 81 ILE A O 1
ATOM 637 N N . ALA A 1 82 ? -20.640 2.796 4.706 1.00 84.81 82 ALA A N 1
ATOM 638 C CA . ALA A 1 82 ? -21.401 2.761 3.478 1.00 84.81 82 ALA A CA 1
ATOM 639 C C . ALA A 1 82 ? -22.300 3.987 3.280 1.00 84.81 82 ALA A C 1
ATOM 641 O O . ALA A 1 82 ? -22.280 4.563 2.196 1.00 84.81 82 ALA A O 1
ATOM 642 N N . GLN A 1 83 ? -22.997 4.458 4.321 1.00 85.75 83 GLN A N 1
ATOM 643 C CA . GLN A 1 83 ? -23.762 5.710 4.264 1.00 85.75 83 GLN A CA 1
ATOM 644 C C . GLN A 1 83 ? -22.881 6.904 3.885 1.00 85.75 83 GLN A C 1
ATOM 646 O O . GLN A 1 83 ? -23.258 7.698 3.025 1.00 85.75 83 GLN A O 1
ATOM 651 N N . LYS A 1 84 ? -21.684 7.012 4.476 1.00 87.75 84 LYS A N 1
ATOM 652 C CA . LYS A 1 84 ? -20.721 8.079 4.162 1.00 87.75 84 LYS A CA 1
ATOM 653 C C . LYS A 1 84 ? -20.275 8.054 2.695 1.00 87.75 84 LYS A C 1
ATOM 655 O O . LYS A 1 84 ? -19.988 9.108 2.133 1.00 87.75 84 LYS A O 1
ATOM 660 N N . HIS A 1 85 ? -20.220 6.872 2.089 1.00 85.81 85 HIS A N 1
ATOM 661 C CA . HIS A 1 85 ? -19.747 6.666 0.720 1.00 85.81 85 HIS A CA 1
ATOM 662 C C . HIS A 1 85 ? -20.873 6.410 -0.299 1.00 85.81 85 HIS A C 1
ATOM 664 O O . HIS A 1 85 ? -20.584 6.096 -1.450 1.00 85.81 85 HIS A O 1
ATOM 670 N N . GLY A 1 86 ? -22.145 6.561 0.092 1.00 84.06 86 GLY A N 1
ATOM 671 C CA . GLY A 1 86 ? -23.295 6.339 -0.792 1.00 84.06 86 GLY A CA 1
ATOM 672 C C . GLY A 1 86 ? -23.463 4.886 -1.255 1.00 84.06 86 GLY A C 1
ATOM 673 O O . GLY A 1 86 ? -24.057 4.639 -2.302 1.00 84.06 86 GLY A O 1
ATOM 674 N N . LEU A 1 87 ? -22.919 3.927 -0.504 1.00 83.56 87 LEU A N 1
ATOM 675 C CA . LEU A 1 87 ? -23.004 2.499 -0.796 1.00 83.56 87 LEU A CA 1
ATOM 676 C C . LEU A 1 87 ? -24.253 1.908 -0.134 1.00 83.56 87 LEU A C 1
ATOM 678 O O . LEU A 1 87 ? -24.567 2.218 1.015 1.00 83.56 87 LEU A O 1
ATOM 682 N N . ASN A 1 88 ? -24.954 1.033 -0.852 1.00 76.69 88 ASN A N 1
ATOM 683 C CA . ASN A 1 88 ? -26.137 0.354 -0.334 1.00 76.69 88 ASN A CA 1
ATOM 684 C C . ASN A 1 88 ? -25.715 -0.970 0.325 1.00 76.69 88 ASN A C 1
ATOM 686 O O . ASN A 1 88 ? -25.173 -1.839 -0.356 1.00 76.69 88 ASN A O 1
ATOM 690 N N . VAL A 1 89 ? -25.929 -1.114 1.638 1.00 69.94 89 VAL A N 1
ATOM 691 C CA . VAL A 1 89 ? -25.551 -2.326 2.415 1.00 69.94 89 VAL A CA 1
ATOM 692 C C . VAL A 1 89 ? -26.747 -3.181 2.804 1.00 69.94 89 VAL A C 1
ATOM 694 O O . VAL A 1 89 ? -26.580 -4.165 3.523 1.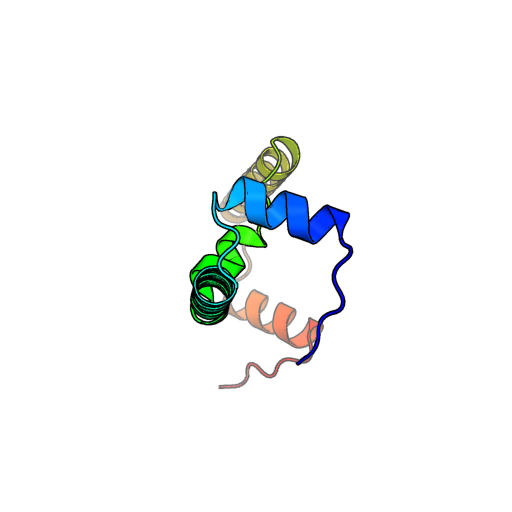00 69.94 89 VAL A O 1
ATOM 697 N N . ASP A 1 90 ? -27.942 -2.817 2.347 1.00 66.12 90 ASP A N 1
ATOM 698 C CA . ASP A 1 90 ? -29.131 -3.627 2.564 1.00 66.12 90 ASP A CA 1
ATOM 699 C C . ASP A 1 90 ? -29.010 -4.917 1.737 1.00 66.12 90 ASP A C 1
ATOM 701 O O . ASP A 1 90 ? -29.067 -4.904 0.504 1.00 66.12 90 ASP A O 1
ATOM 705 N N . ARG A 1 91 ? -28.783 -6.026 2.447 1.00 53.41 91 ARG A N 1
ATOM 706 C CA . ARG A 1 91 ? -28.948 -7.405 1.982 1.00 53.41 91 ARG A CA 1
ATOM 707 C C . ARG A 1 91 ? -30.117 -8.038 2.716 1.00 53.41 91 ARG A C 1
ATOM 709 O O . ARG A 1 91 ? -30.185 -7.854 3.952 1.00 53.41 91 ARG A O 1
#

Sequence (91 aa):
MNIEISDQSTRSIEKALGTTDPVVISRLFERIVSDEQLLQSYLVEDPTDDELRQSLAMCDRGSQEMEEGKAQPADEALRKIAQKHGLNVDR

Secondary structure (DSSP, 8-state):
------HHHHHHHHHHHT---HHHHHHHHHHHHH-HHHHHHHHSPPPPHHHHHHHHHHHHHHHHHHHTT-PPPHHHHHHHHHHHTT-----